Protein AF-A0A359MTE6-F1 (afdb_monomer_lite)

Secondary structure (DSSP, 8-state):
---HHHHHHHHHHHHHHHHTT-------S-HHHHTTT-SEEEEEETTEEEEEEEHHHHHTSS--HHHHHHHHHHTT--

Radius of gyration: 14.02 Å; chains: 1; bounding box: 39×30×28 Å

Foldseek 3Di:
DQDPVRLVVVVVVVVVCVVVVHDDDDDDPPCVSCVPPDAKDFADDPNDRPDIDGPVRCVVDVDDPNVVNCCRHVVPPD

Structure (mmCIF, N/CA/C/O backbone):
data_AF-A0A359MTE6-F1
#
_entry.id   AF-A0A359MTE6-F1
#
loop_
_atom_site.group_PDB
_atom_site.id
_atom_site.type_symbol
_atom_site.label_atom_id
_atom_site.label_alt_id
_atom_site.label_comp_id
_atom_site.label_asym_id
_atom_site.label_entit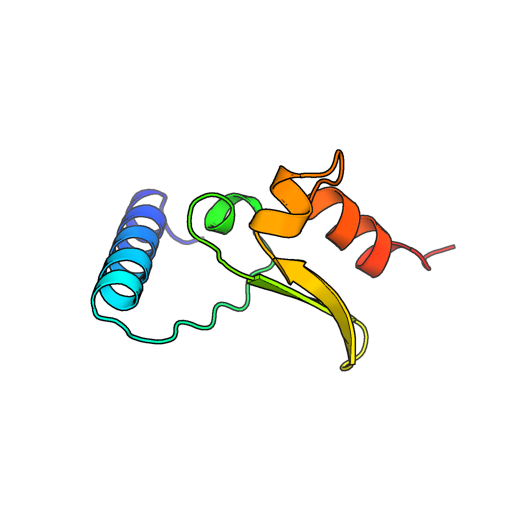y_id
_atom_site.label_seq_id
_atom_site.pdbx_PDB_ins_code
_atom_site.Cartn_x
_atom_site.Cartn_y
_atom_site.Cartn_z
_atom_site.occupancy
_atom_site.B_iso_or_equiv
_atom_site.auth_seq_id
_atom_site.auth_comp_id
_atom_site.auth_asym_id
_atom_site.auth_atom_id
_atom_site.pdbx_PDB_model_num
ATOM 1 N N . GLY A 1 1 ? -0.044 19.307 -9.560 1.00 55.03 1 GLY A N 1
ATOM 2 C CA . GLY A 1 1 ? 0.099 18.612 -8.271 1.00 55.03 1 GLY A CA 1
ATOM 3 C C . GLY A 1 1 ? -1.128 18.917 -7.456 1.00 55.03 1 GLY A C 1
ATOM 4 O O . GLY A 1 1 ? -1.602 20.042 -7.542 1.00 55.03 1 GLY A O 1
ATOM 5 N N . LEU A 1 2 ? -1.682 17.931 -6.753 1.00 62.03 2 LEU A N 1
ATOM 6 C CA . LEU A 1 2 ? -2.702 18.217 -5.745 1.00 62.03 2 LEU A CA 1
ATOM 7 C C . LEU A 1 2 ? -2.044 19.062 -4.650 1.00 62.03 2 LEU A C 1
ATOM 9 O O . LEU A 1 2 ? -0.955 18.715 -4.193 1.00 62.03 2 LEU A O 1
ATOM 13 N N . ASP A 1 3 ? -2.678 20.168 -4.266 1.00 81.88 3 ASP A N 1
ATOM 14 C CA . ASP A 1 3 ? -2.233 20.964 -3.123 1.00 81.88 3 ASP A CA 1
ATOM 15 C C . ASP A 1 3 ? -2.161 20.088 -1.857 1.00 81.88 3 ASP A C 1
ATOM 17 O O . ASP A 1 3 ? -2.976 19.169 -1.706 1.00 81.88 3 ASP A O 1
ATOM 21 N N . PRO A 1 4 ? -1.252 20.370 -0.902 1.00 75.25 4 PRO A N 1
ATOM 22 C CA . PRO A 1 4 ? -1.141 19.609 0.347 1.00 75.25 4 PRO A CA 1
ATOM 23 C C . PRO A 1 4 ? -2.477 19.468 1.094 1.00 75.25 4 PRO A C 1
ATOM 25 O O . PRO A 1 4 ? -2.757 18.435 1.704 1.00 75.25 4 PRO A O 1
ATOM 28 N N . HIS A 1 5 ? -3.334 20.489 0.997 1.00 81.00 5 HIS A N 1
ATOM 29 C CA . HIS A 1 5 ? -4.689 20.466 1.539 1.00 81.00 5 HIS A CA 1
ATOM 30 C C . HIS A 1 5 ? -5.586 19.437 0.835 1.00 81.00 5 HIS A C 1
ATOM 32 O O . HIS A 1 5 ? -6.258 18.649 1.495 1.00 81.00 5 HIS A O 1
ATOM 38 N N . ALA A 1 6 ? -5.559 19.394 -0.499 1.00 80.81 6 ALA A N 1
ATOM 39 C CA . ALA A 1 6 ? -6.366 18.470 -1.291 1.00 80.81 6 ALA A CA 1
ATOM 40 C C . ALA A 1 6 ? -5.949 17.007 -1.070 1.00 80.81 6 ALA A C 1
ATOM 42 O O . ALA A 1 6 ? -6.802 16.125 -1.004 1.00 80.81 6 ALA A O 1
ATOM 43 N N . ILE A 1 7 ? -4.648 16.740 -0.889 1.00 78.62 7 ILE A N 1
ATOM 44 C CA . ILE A 1 7 ? -4.161 15.401 -0.513 1.00 78.62 7 ILE A CA 1
ATOM 45 C C . ILE A 1 7 ? -4.713 15.001 0.858 1.00 78.62 7 ILE A C 1
ATOM 47 O O . ILE A 1 7 ? -5.166 13.871 1.027 1.00 78.62 7 ILE A O 1
ATOM 51 N N . LYS A 1 8 ? -4.710 15.919 1.833 1.00 82.19 8 LYS A N 1
ATOM 52 C CA . LYS A 1 8 ? -5.248 15.655 3.174 1.00 82.19 8 LYS A CA 1
ATOM 53 C C . LYS A 1 8 ? -6.747 15.344 3.142 1.00 82.19 8 LYS A C 1
ATOM 55 O O . LYS A 1 8 ? -7.175 14.396 3.793 1.00 82.19 8 LYS A O 1
ATOM 60 N N . GLU A 1 9 ? -7.531 16.090 2.368 1.00 86.00 9 GLU A N 1
ATOM 61 C CA . GLU A 1 9 ? -8.963 15.804 2.205 1.00 86.00 9 GLU A CA 1
ATOM 62 C C . GLU A 1 9 ? -9.211 14.467 1.510 1.00 86.00 9 GLU A C 1
ATOM 64 O O . GLU A 1 9 ? -10.035 13.681 1.974 1.00 86.00 9 GLU A O 1
ATOM 69 N N . LEU A 1 10 ? -8.449 14.160 0.456 1.00 84.50 10 LEU A N 1
ATOM 70 C CA . LEU A 1 10 ? -8.533 12.869 -0.219 1.00 84.50 10 LEU A CA 1
ATOM 71 C C . LEU A 1 10 ? -8.232 11.713 0.747 1.00 84.50 10 LEU A C 1
ATOM 73 O O . LEU A 1 10 ? -8.970 10.728 0.766 1.00 84.50 10 LEU A O 1
ATOM 77 N N . LYS A 1 11 ? -7.189 11.843 1.581 1.00 83.56 11 LYS A N 1
ATOM 78 C CA . LYS A 1 11 ? -6.859 10.859 2.625 1.00 83.56 11 LYS A CA 1
ATOM 79 C C . LYS A 1 11 ? -8.023 10.655 3.597 1.00 83.56 11 LYS A C 1
ATOM 81 O O . LYS A 1 11 ? -8.391 9.513 3.859 1.00 83.56 11 LYS A O 1
ATOM 86 N N . ASN A 1 12 ? -8.610 11.740 4.105 1.00 88.38 12 ASN A N 1
ATOM 87 C CA . ASN A 1 12 ? -9.744 11.657 5.028 1.00 88.38 12 ASN A CA 1
ATOM 88 C C . ASN A 1 12 ? -10.930 10.933 4.384 1.00 88.38 12 ASN A C 1
ATOM 90 O O . ASN A 1 12 ? -11.478 10.012 4.981 1.00 88.38 12 ASN A O 1
ATOM 94 N N . LEU A 1 13 ? -11.254 11.274 3.135 1.00 88.06 13 LEU A N 1
ATOM 95 C CA . LEU A 1 13 ? -12.351 10.653 2.399 1.00 88.06 13 LEU A CA 1
ATOM 96 C C . LEU A 1 13 ? -12.124 9.148 2.186 1.00 88.06 13 LEU A C 1
ATOM 98 O O . LEU A 1 13 ? -13.046 8.352 2.345 1.00 88.06 13 LEU A O 1
ATOM 102 N N . ILE A 1 14 ? -10.892 8.727 1.885 1.00 87.50 14 ILE A N 1
ATOM 103 C CA . ILE A 1 14 ? -10.539 7.302 1.781 1.00 87.50 14 ILE A CA 1
ATOM 104 C C . ILE A 1 14 ? -10.753 6.580 3.120 1.00 87.50 14 ILE A C 1
ATOM 106 O O . ILE A 1 14 ? -11.311 5.481 3.144 1.00 87.50 14 ILE A O 1
ATOM 110 N N . ILE A 1 15 ? -10.315 7.186 4.227 1.00 87.44 15 ILE A N 1
ATOM 111 C CA . ILE A 1 15 ? -10.448 6.609 5.571 1.00 87.44 15 ILE A CA 1
ATOM 112 C C . ILE A 1 15 ? -11.924 6.489 5.962 1.00 87.44 15 ILE A C 1
ATOM 114 O O . ILE A 1 15 ? -12.331 5.438 6.454 1.00 87.44 15 ILE A O 1
ATOM 118 N N . GLU A 1 16 ? -12.731 7.516 5.704 1.00 91.81 16 GLU A N 1
ATOM 119 C CA . GLU A 1 16 ? -14.176 7.496 5.953 1.00 91.81 16 GLU A CA 1
ATOM 120 C C . GLU A 1 16 ? -14.865 6.383 5.159 1.00 91.81 16 GLU A C 1
ATOM 122 O O . GLU A 1 16 ? -15.637 5.608 5.723 1.00 91.81 16 GLU A O 1
ATOM 127 N N . GLN A 1 17 ? -14.538 6.233 3.871 1.00 91.44 17 GLN A N 1
ATOM 128 C CA . GLN A 1 17 ? -15.108 5.168 3.042 1.00 91.44 17 GLN A CA 1
ATOM 129 C C . GLN A 1 17 ? -14.714 3.774 3.533 1.00 91.44 17 GLN A C 1
ATOM 131 O O . GLN A 1 17 ? -15.555 2.875 3.595 1.00 91.44 17 GLN A O 1
ATOM 136 N N . LYS A 1 18 ? -13.456 3.600 3.946 1.00 88.69 18 LYS A N 1
ATOM 137 C CA . LYS A 1 18 ? -12.996 2.362 4.580 1.00 88.69 18 LYS A CA 1
ATOM 138 C C . LYS A 1 18 ? -13.774 2.071 5.869 1.00 88.69 18 LYS A C 1
ATOM 140 O O . LYS A 1 18 ? -14.217 0.942 6.068 1.00 88.69 18 LYS A O 1
ATOM 145 N N . GLN A 1 19 ? -13.968 3.070 6.733 1.00 89.56 19 GLN A N 1
ATOM 146 C CA . GLN A 1 19 ? -14.731 2.931 7.983 1.00 89.56 19 GLN A CA 1
ATOM 147 C C . GLN A 1 19 ? -16.217 2.635 7.742 1.00 89.56 19 GLN A C 1
ATOM 149 O O . GLN A 1 19 ? -16.827 1.919 8.533 1.00 89.56 19 GLN A O 1
ATOM 154 N N . ALA A 1 20 ? -16.781 3.112 6.631 1.00 94.06 20 ALA A N 1
ATOM 155 C CA . ALA A 1 20 ? -18.133 2.774 6.190 1.00 94.06 20 ALA A CA 1
ATOM 156 C C . ALA A 1 20 ? -18.276 1.321 5.681 1.00 94.06 20 ALA A C 1
ATOM 158 O O . ALA A 1 20 ? -19.380 0.901 5.341 1.00 94.06 20 ALA A O 1
ATOM 159 N N . GLY A 1 21 ? -17.184 0.546 5.634 1.00 92.25 21 GLY A N 1
ATOM 160 C CA . GLY A 1 21 ? -17.170 -0.842 5.165 1.00 92.25 21 GLY A CA 1
ATOM 161 C C . GLY A 1 21 ? -17.019 -0.988 3.649 1.00 92.25 21 GLY A C 1
ATOM 162 O O . GLY A 1 21 ? -17.179 -2.092 3.127 1.00 92.25 21 GLY A O 1
ATOM 163 N N . ASN A 1 22 ? -16.703 0.097 2.934 1.00 92.31 22 ASN A N 1
ATOM 164 C CA . ASN A 1 22 ? -16.510 0.062 1.489 1.00 92.31 22 ASN A CA 1
ATOM 165 C C . ASN A 1 22 ? -15.093 -0.398 1.122 1.00 92.31 22 ASN A C 1
ATOM 167 O O . ASN A 1 22 ? -14.109 -0.064 1.785 1.00 92.31 22 ASN A O 1
ATOM 171 N N . ALA A 1 23 ? -14.978 -1.132 0.013 1.00 90.44 23 ALA A N 1
ATOM 172 C CA . ALA A 1 23 ? -13.688 -1.458 -0.584 1.00 90.44 23 ALA A CA 1
ATOM 173 C C . ALA A 1 23 ? -13.174 -0.267 -1.409 1.00 90.44 23 ALA A C 1
ATOM 175 O O . ALA A 1 23 ? -13.864 0.213 -2.308 1.00 90.44 23 ALA A O 1
ATOM 176 N N . VAL A 1 24 ? -11.950 0.186 -1.127 1.00 88.00 24 VAL A N 1
ATOM 177 C CA . VAL A 1 24 ? -11.296 1.292 -1.842 1.00 88.00 24 VAL A CA 1
ATOM 178 C C . VAL A 1 24 ? -10.066 0.761 -2.575 1.00 88.00 24 VAL A C 1
ATOM 180 O O . VAL A 1 24 ? -9.177 0.176 -1.959 1.00 88.00 24 VAL A O 1
ATOM 183 N N . LEU A 1 25 ? -10.006 0.976 -3.892 1.00 88.56 25 LEU A N 1
ATOM 184 C CA . LEU A 1 25 ? -8.847 0.648 -4.722 1.00 88.56 25 LEU A CA 1
ATOM 185 C C . LEU A 1 25 ? -8.146 1.936 -5.151 1.00 88.56 25 LEU A C 1
ATOM 187 O O . LEU A 1 25 ? -8.757 2.800 -5.777 1.00 88.56 25 LEU A O 1
ATOM 191 N N . ILE A 1 26 ? -6.856 2.043 -4.838 1.00 84.69 26 ILE A N 1
ATOM 192 C CA . ILE A 1 26 ? -6.035 3.209 -5.171 1.00 84.69 26 ILE A CA 1
ATOM 193 C C . ILE A 1 26 ? -4.859 2.737 -6.015 1.00 84.69 26 ILE A C 1
ATOM 195 O O . ILE A 1 26 ? -4.054 1.926 -5.567 1.00 84.69 26 ILE A O 1
ATOM 199 N N . SER A 1 27 ? -4.752 3.273 -7.228 1.00 83.25 27 SER A N 1
ATOM 200 C CA . SER A 1 27 ? -3.562 3.127 -8.062 1.00 83.25 27 SER A CA 1
ATOM 201 C C . SER A 1 27 ? -2.703 4.373 -7.888 1.00 83.25 27 SER A C 1
ATOM 203 O O . SER A 1 27 ? -3.044 5.439 -8.399 1.00 83.25 27 SER A O 1
ATOM 205 N N . THR A 1 28 ? -1.606 4.255 -7.147 1.00 79.50 28 THR A N 1
ATOM 206 C CA . THR A 1 28 ? -0.655 5.348 -6.923 1.00 79.50 28 THR A CA 1
ATOM 207 C C . THR A 1 28 ? 0.776 4.836 -7.014 1.00 79.50 28 THR A C 1
ATOM 209 O O . THR A 1 28 ? 1.043 3.680 -6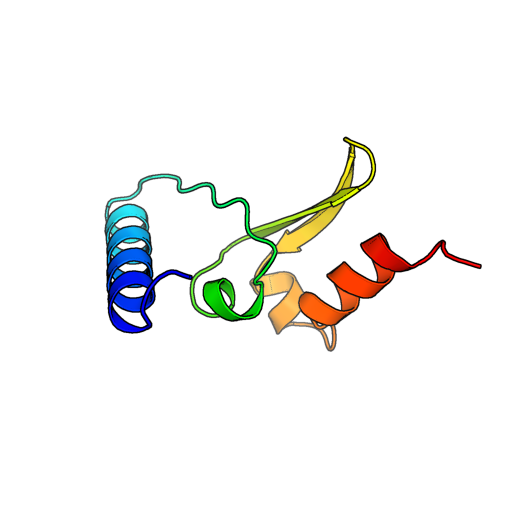.704 1.00 79.50 28 THR A O 1
ATOM 212 N N . HIS A 1 29 ? 1.688 5.714 -7.426 1.00 79.50 29 HIS A N 1
ATOM 213 C CA . HIS A 1 29 ? 3.135 5.504 -7.334 1.00 79.50 29 HIS A CA 1
ATOM 214 C C . HIS A 1 29 ? 3.731 6.171 -6.081 1.00 79.50 29 HIS A C 1
ATOM 216 O O . HIS A 1 29 ? 4.893 5.960 -5.764 1.00 79.50 29 HIS A O 1
ATOM 222 N N . MET A 1 30 ? 2.946 6.981 -5.360 1.00 71.00 30 MET A N 1
ATOM 223 C CA . MET A 1 30 ? 3.364 7.651 -4.126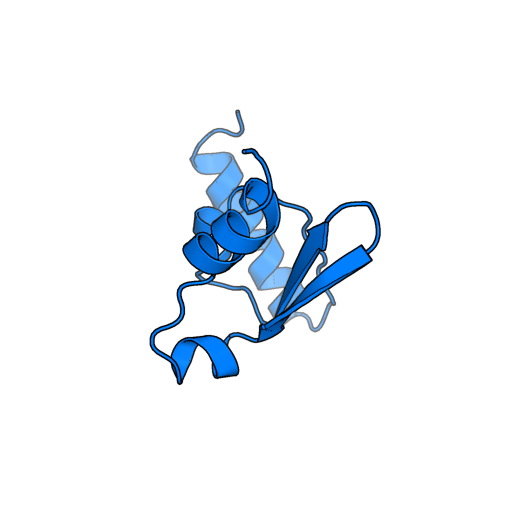 1.00 71.00 30 MET A CA 1
ATOM 224 C C . MET A 1 30 ? 3.030 6.764 -2.923 1.00 71.00 30 MET A C 1
ATOM 226 O O . MET A 1 30 ? 1.989 6.950 -2.283 1.00 71.00 30 MET A O 1
ATOM 230 N N . LEU A 1 31 ? 3.884 5.778 -2.645 1.00 74.00 31 LEU A N 1
ATOM 231 C CA . LEU A 1 31 ? 3.684 4.815 -1.554 1.00 74.00 31 LEU A CA 1
ATOM 232 C C . LEU A 1 31 ? 3.648 5.503 -0.178 1.00 74.00 31 LEU A C 1
ATOM 234 O O . LEU A 1 31 ? 2.763 5.200 0.624 1.00 74.00 31 LEU A O 1
ATOM 238 N N . ASP A 1 32 ? 4.478 6.525 0.036 1.00 72.50 32 ASP A N 1
ATOM 239 C CA . ASP A 1 32 ? 4.485 7.353 1.254 1.00 72.50 32 ASP A CA 1
ATOM 240 C C . ASP A 1 32 ? 3.121 7.951 1.595 1.00 72.50 32 ASP A C 1
ATOM 242 O O . ASP A 1 32 ? 2.719 8.049 2.754 1.00 72.50 32 ASP A O 1
ATOM 246 N N . SER A 1 33 ? 2.363 8.344 0.570 1.00 71.31 33 SER A N 1
ATOM 247 C CA . SER A 1 33 ? 1.058 8.966 0.777 1.00 71.31 33 SER A CA 1
ATOM 248 C C . SER A 1 33 ? 0.014 7.977 1.291 1.00 71.31 33 SER A C 1
ATOM 250 O O . SER A 1 33 ? -0.945 8.409 1.925 1.00 71.31 33 SER A O 1
ATOM 252 N N . VAL A 1 34 ? 0.180 6.677 1.038 1.00 75.94 34 VAL A N 1
ATOM 253 C CA . VAL A 1 34 ? -0.790 5.632 1.410 1.00 75.94 34 VAL A CA 1
ATOM 254 C C . VAL A 1 34 ? -0.318 4.741 2.560 1.00 75.94 34 VAL A C 1
ATOM 256 O O . VAL A 1 34 ? -1.136 4.008 3.120 1.00 75.94 34 VAL A O 1
ATOM 259 N N . ALA A 1 35 ? 0.955 4.844 2.956 1.00 73.06 35 ALA A N 1
ATOM 260 C CA . ALA A 1 35 ? 1.607 4.026 3.982 1.00 73.06 35 ALA A CA 1
ATOM 261 C C . ALA A 1 35 ? 0.866 3.991 5.337 1.00 73.06 35 ALA A C 1
ATOM 263 O O . ALA A 1 35 ? 0.927 2.997 6.060 1.00 73.06 35 ALA A O 1
ATOM 264 N N . GLU A 1 36 ? 0.103 5.034 5.665 1.00 76.44 36 GLU A N 1
ATOM 265 C CA . GLU A 1 36 ? -0.594 5.156 6.951 1.00 76.44 36 GLU A CA 1
ATOM 266 C C . GLU A 1 36 ? -1.902 4.343 7.032 1.00 76.44 36 GLU A C 1
ATOM 268 O O . GLU A 1 36 ? -2.275 3.888 8.120 1.00 76.44 36 GLU A O 1
ATOM 273 N N . PHE A 1 37 ? -2.606 4.128 5.912 1.00 78.38 37 PHE A N 1
ATOM 274 C CA . PHE A 1 37 ? -3.993 3.623 5.916 1.00 78.38 37 PHE A CA 1
ATOM 275 C C . PHE A 1 37 ? -4.263 2.411 5.010 1.00 78.38 37 PHE A C 1
ATOM 277 O O . PHE A 1 37 ? -5.391 1.909 4.995 1.00 78.38 37 PHE A O 1
ATOM 284 N N . TRP A 1 38 ? -3.257 1.905 4.297 1.00 84.69 38 TRP A N 1
ATOM 285 C CA . TRP A 1 38 ? -3.386 0.700 3.475 1.00 84.69 38 TRP A CA 1
ATOM 286 C C . TRP A 1 38 ? -3.518 -0.588 4.309 1.00 84.69 38 TRP A C 1
ATOM 288 O O . TRP A 1 38 ? -3.019 -0.681 5.433 1.00 84.69 38 TRP A O 1
ATOM 298 N N . ASP A 1 39 ? -4.188 -1.590 3.733 1.00 86.88 39 ASP A N 1
ATOM 299 C CA . ASP A 1 39 ? -4.320 -2.943 4.301 1.00 86.88 39 ASP A CA 1
ATOM 300 C C . ASP A 1 39 ? -3.526 -3.977 3.494 1.00 86.88 39 ASP A C 1
ATOM 302 O O . ASP A 1 39 ? -2.858 -4.849 4.052 1.00 86.88 39 ASP A O 1
ATOM 306 N N . SER A 1 40 ? -3.586 -3.868 2.164 1.00 89.75 40 SER A N 1
ATOM 307 C CA . SER A 1 40 ? -2.813 -4.691 1.235 1.00 89.75 40 SER A CA 1
ATOM 308 C C . SER A 1 40 ? -2.341 -3.880 0.032 1.00 89.75 40 SER A C 1
ATOM 310 O O . SER A 1 40 ? -3.018 -2.945 -0.394 1.00 89.75 40 SER A O 1
ATOM 312 N N . ALA A 1 41 ? -1.177 -4.242 -0.493 1.00 89.12 41 ALA A N 1
ATOM 313 C CA . ALA A 1 41 ? -0.539 -3.641 -1.648 1.00 89.12 41 ALA A CA 1
ATOM 314 C C . ALA A 1 41 ? -0.244 -4.733 -2.681 1.00 89.12 41 ALA A C 1
ATOM 316 O O . ALA A 1 41 ? 0.219 -5.826 -2.342 1.00 89.12 41 ALA A O 1
ATOM 317 N N . ASN A 1 42 ? -0.525 -4.432 -3.947 1.00 89.50 42 ASN A N 1
ATOM 318 C CA . ASN A 1 42 ? -0.201 -5.294 -5.077 1.00 89.50 42 ASN A CA 1
ATOM 319 C C . ASN A 1 42 ? 0.739 -4.514 -5.992 1.00 89.50 42 ASN A C 1
ATOM 321 O O . ASN A 1 42 ? 0.368 -3.463 -6.511 1.00 89.50 42 ASN A O 1
ATOM 325 N N . ILE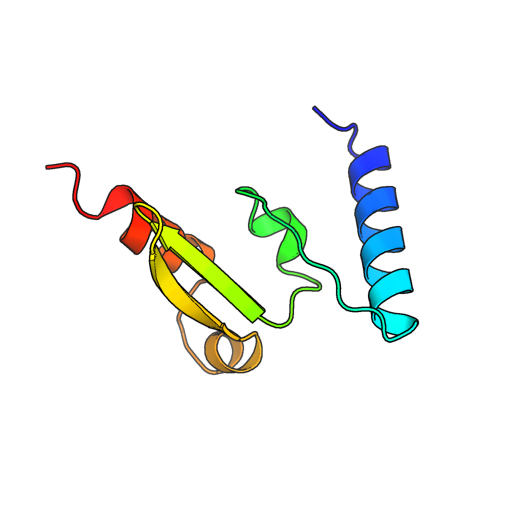 A 1 43 ? 1.950 -5.025 -6.168 1.00 88.25 43 ILE A N 1
ATOM 326 C CA . ILE A 1 43 ? 2.963 -4.436 -7.035 1.00 88.25 43 ILE A CA 1
ATOM 327 C C . ILE A 1 43 ? 2.792 -5.073 -8.406 1.00 88.25 43 ILE A C 1
ATOM 329 O O . ILE A 1 43 ? 2.880 -6.296 -8.549 1.00 88.25 43 ILE A O 1
ATOM 333 N N . MET A 1 44 ? 2.507 -4.242 -9.403 1.00 87.19 44 MET A N 1
ATOM 334 C CA . MET A 1 44 ? 2.306 -4.676 -10.780 1.00 87.19 44 MET A CA 1
ATOM 335 C C . MET A 1 44 ? 3.508 -4.309 -11.644 1.00 87.19 44 MET A C 1
ATOM 337 O O . MET A 1 44 ? 3.990 -3.182 -11.586 1.00 87.19 44 MET A O 1
ATOM 341 N N . MET A 1 45 ? 3.937 -5.252 -12.478 1.00 85.81 45 MET A N 1
ATOM 342 C CA . MET A 1 45 ? 4.998 -5.082 -13.468 1.00 85.81 45 MET A CA 1
ATOM 343 C C . MET A 1 45 ? 4.576 -5.799 -14.753 1.00 85.81 45 MET A C 1
ATOM 345 O O . MET A 1 45 ? 4.071 -6.920 -14.698 1.00 85.81 45 MET A O 1
ATOM 349 N N . GLU A 1 46 ? 4.703 -5.128 -15.900 1.00 87.12 46 GLU A N 1
ATOM 350 C CA . GLU A 1 46 ? 4.376 -5.689 -17.226 1.00 87.12 46 GLU A CA 1
ATOM 351 C C . GLU A 1 46 ? 2.988 -6.365 -17.322 1.00 87.12 46 GLU A C 1
ATOM 353 O O . GLU A 1 46 ? 2.803 -7.408 -17.948 1.00 87.12 46 GLU A O 1
ATOM 358 N N . GLY A 1 47 ? 1.979 -5.782 -16.667 1.00 87.81 47 GLY A N 1
ATOM 359 C CA . GLY A 1 47 ? 0.607 -6.307 -16.682 1.00 87.81 47 GLY A CA 1
ATOM 360 C C . GLY A 1 47 ? 0.374 -7.536 -15.797 1.00 87.81 47 GLY A C 1
ATOM 361 O O . GLY A 1 47 ? -0.707 -8.123 -15.850 1.00 87.81 47 GLY A O 1
ATOM 362 N N . LYS A 1 48 ? 1.344 -7.921 -14.961 1.00 89.44 48 LYS A N 1
ATOM 363 C CA . LYS A 1 48 ? 1.222 -9.011 -13.984 1.00 89.44 48 LYS A CA 1
ATOM 364 C C . LYS A 1 48 ? 1.431 -8.491 -12.567 1.00 89.44 48 LYS A C 1
ATOM 366 O O . LYS A 1 48 ? 2.146 -7.517 -12.351 1.00 89.44 48 LYS A O 1
ATOM 371 N N . ILE A 1 49 ? 0.815 -9.152 -11.589 1.00 90.19 49 ILE A N 1
ATOM 372 C CA . ILE A 1 49 ? 1.105 -8.899 -10.173 1.00 90.19 49 ILE A CA 1
ATOM 373 C C . ILE A 1 49 ? 2.429 -9.592 -9.858 1.00 90.19 49 ILE A C 1
ATOM 375 O O . ILE A 1 49 ? 2.492 -10.819 -9.825 1.00 90.19 49 ILE A O 1
ATOM 379 N N . ALA A 1 50 ? 3.478 -8.801 -9.664 1.00 89.44 50 ALA A N 1
ATOM 380 C CA . ALA A 1 50 ? 4.816 -9.280 -9.345 1.00 89.44 50 ALA A CA 1
ATOM 381 C C . ALA A 1 50 ? 4.967 -9.581 -7.848 1.00 89.44 50 ALA A C 1
ATOM 383 O O . ALA A 1 50 ? 5.638 -10.539 -7.474 1.00 89.44 50 ALA A O 1
ATOM 384 N N . ALA A 1 51 ? 4.293 -8.811 -6.989 1.00 87.88 51 ALA A N 1
ATOM 385 C CA . ALA A 1 51 ? 4.227 -9.101 -5.563 1.00 87.88 51 ALA A CA 1
ATOM 386 C C . ALA A 1 51 ? 2.908 -8.652 -4.942 1.00 87.88 51 ALA A C 1
ATOM 388 O O . ALA A 1 51 ? 2.262 -7.703 -5.388 1.00 87.88 51 ALA A O 1
ATOM 389 N N . ARG A 1 52 ? 2.542 -9.332 -3.859 1.00 90.12 52 ARG A N 1
ATOM 390 C CA . ARG 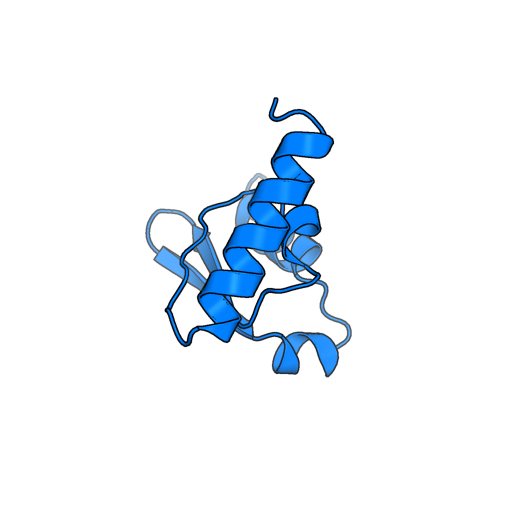A 1 52 ? 1.448 -8.956 -2.973 1.00 90.12 52 ARG A CA 1
ATOM 391 C C . ARG A 1 52 ? 1.979 -8.916 -1.548 1.00 90.12 52 ARG A C 1
ATOM 393 O O . ARG A 1 52 ? 2.703 -9.825 -1.139 1.00 90.12 52 ARG A O 1
ATOM 400 N N . ARG A 1 53 ? 1.630 -7.862 -0.820 1.00 89.69 53 ARG A N 1
ATOM 401 C CA . ARG A 1 53 ? 1.963 -7.690 0.594 1.00 89.69 53 ARG A CA 1
ATOM 402 C C . ARG A 1 53 ? 0.758 -7.181 1.355 1.00 89.69 53 ARG A C 1
ATOM 404 O O . ARG A 1 53 ? -0.053 -6.422 0.825 1.00 89.69 53 ARG A O 1
ATOM 411 N N . THR A 1 54 ? 0.647 -7.588 2.601 1.00 90.00 54 THR A N 1
ATOM 412 C CA . THR A 1 54 ? -0.290 -7.044 3.577 1.00 90.00 54 THR A CA 1
ATOM 413 C C . THR A 1 54 ? 0.468 -6.231 4.610 1.00 90.00 54 THR A C 1
ATOM 415 O O . THR A 1 54 ? 1.660 -6.444 4.847 1.00 90.00 54 THR A O 1
ATOM 418 N N . ARG A 1 55 ? -0.228 -5.298 5.257 1.00 86.50 55 ARG A N 1
ATOM 419 C CA . ARG A 1 55 ? 0.378 -4.477 6.307 1.00 86.50 55 ARG A CA 1
ATOM 420 C C . ARG A 1 55 ? 0.931 -5.328 7.451 1.00 86.50 55 ARG A C 1
ATOM 422 O O . ARG A 1 55 ? 1.972 -4.994 8.001 1.00 86.50 55 ARG A O 1
ATOM 429 N N . SER A 1 56 ? 0.260 -6.430 7.782 1.00 86.56 56 SER A N 1
ATOM 430 C CA . SER A 1 56 ? 0.693 -7.365 8.824 1.00 86.56 56 SER A CA 1
ATOM 431 C C . SER A 1 56 ? 1.964 -8.130 8.458 1.00 86.56 56 SER A C 1
ATOM 433 O O . SER A 1 56 ? 2.796 -8.341 9.332 1.00 86.56 56 SER A O 1
ATOM 435 N N . GLU A 1 57 ? 2.133 -8.522 7.191 1.00 86.00 57 GLU A N 1
ATOM 436 C CA . GLU A 1 57 ? 3.360 -9.185 6.720 1.00 86.00 57 GLU A CA 1
ATOM 437 C C . GLU A 1 57 ? 4.558 -8.238 6.788 1.00 86.00 57 GLU A C 1
ATOM 439 O O . GLU A 1 57 ? 5.603 -8.622 7.299 1.00 86.00 57 GLU A O 1
ATOM 444 N N . ILE A 1 58 ? 4.379 -6.985 6.351 1.00 84.31 58 ILE A N 1
ATOM 445 C CA . ILE A 1 58 ? 5.446 -5.979 6.383 1.00 84.31 58 ILE A CA 1
ATOM 446 C C . ILE A 1 58 ? 5.799 -5.596 7.820 1.00 84.31 58 ILE A C 1
ATOM 448 O O . ILE A 1 58 ? 6.969 -5.612 8.178 1.00 84.31 58 ILE A O 1
ATOM 452 N N . ALA A 1 59 ? 4.804 -5.328 8.672 1.00 81.44 59 ALA A N 1
ATOM 453 C CA . ALA A 1 59 ? 5.036 -4.933 10.064 1.00 81.44 59 ALA A CA 1
ATOM 454 C C . ALA A 1 59 ? 5.718 -6.020 10.920 1.00 81.44 59 ALA A C 1
ATOM 456 O O . ALA A 1 59 ? 6.262 -5.706 11.976 1.00 81.44 59 ALA A O 1
ATOM 457 N N . GLY A 1 60 ? 5.660 -7.286 10.496 1.00 78.50 60 GLY A N 1
ATOM 458 C CA . GLY A 1 60 ? 6.350 -8.410 11.135 1.00 78.50 60 GLY A CA 1
ATOM 459 C C . GLY A 1 60 ? 7.718 -8.739 10.529 1.00 78.50 60 GLY A C 1
ATOM 460 O O . GLY A 1 60 ? 8.320 -9.737 10.919 1.00 78.50 60 GLY A O 1
ATOM 461 N N . SER A 1 61 ? 8.190 -7.941 9.573 1.00 78.19 61 SER A N 1
ATOM 462 C CA . SER A 1 61 ? 9.435 -8.144 8.830 1.00 78.19 61 SER A CA 1
ATOM 463 C C . SER A 1 61 ? 10.300 -6.879 8.861 1.00 78.19 61 SER A C 1
ATOM 465 O O . SER A 1 61 ? 9.801 -5.803 9.171 1.00 78.19 61 SER A O 1
ATOM 467 N N . ASP A 1 62 ? 11.571 -6.994 8.479 1.00 75.94 62 ASP A N 1
ATOM 468 C CA . ASP A 1 62 ? 12.427 -5.837 8.165 1.00 75.94 62 ASP A CA 1
ATOM 469 C C . ASP A 1 62 ? 12.230 -5.345 6.708 1.00 75.94 62 ASP A C 1
ATOM 471 O O . ASP A 1 62 ? 13.037 -4.570 6.200 1.00 75.94 62 ASP A O 1
ATOM 475 N N . GLU A 1 63 ? 11.189 -5.799 5.992 1.00 76.88 63 GLU A N 1
ATOM 476 C CA . GLU A 1 63 ? 10.916 -5.341 4.622 1.00 76.88 63 GLU A CA 1
ATOM 477 C C . GLU A 1 63 ? 10.310 -3.927 4.617 1.00 76.88 63 GLU A C 1
ATOM 479 O O . GLU A 1 63 ? 9.396 -3.618 5.382 1.00 76.88 63 GLU A O 1
ATOM 484 N N . ASN A 1 64 ? 10.746 -3.079 3.682 1.00 82.12 64 ASN A N 1
ATOM 485 C CA . ASN A 1 64 ? 10.090 -1.813 3.359 1.00 82.12 64 ASN A CA 1
ATOM 486 C C . ASN A 1 64 ? 9.330 -1.949 2.026 1.00 82.12 64 ASN A C 1
ATOM 488 O O . ASN A 1 64 ? 9.885 -2.401 1.025 1.00 82.12 64 ASN A O 1
ATOM 492 N N . LEU A 1 65 ? 8.050 -1.550 1.997 1.00 82.38 65 LEU A N 1
ATOM 493 C CA . LEU A 1 65 ? 7.209 -1.619 0.795 1.00 82.38 65 LEU A CA 1
ATOM 494 C C . LEU A 1 65 ? 7.782 -0.801 -0.371 1.00 82.38 65 LEU A C 1
ATOM 496 O O . LEU A 1 65 ? 7.651 -1.212 -1.523 1.00 82.38 65 LEU A O 1
ATOM 500 N N . GLU A 1 66 ? 8.384 0.348 -0.075 1.00 81.88 66 GLU A N 1
ATOM 501 C CA . GLU A 1 66 ? 8.995 1.226 -1.069 1.00 81.88 66 GLU A CA 1
ATOM 502 C C . GLU A 1 66 ? 10.234 0.573 -1.687 1.00 81.88 66 GLU A C 1
ATOM 504 O O . GLU A 1 66 ? 10.335 0.467 -2.908 1.00 81.88 66 GLU A O 1
ATOM 509 N N . GLU A 1 67 ? 11.128 0.035 -0.858 1.00 83.75 67 GLU A N 1
ATOM 510 C CA . GLU A 1 67 ? 12.302 -0.708 -1.328 1.00 83.75 67 GLU A CA 1
ATOM 511 C C . GLU A 1 67 ? 11.899 -1.936 -2.149 1.00 83.75 67 GLU A C 1
ATOM 513 O O . GLU A 1 67 ? 12.465 -2.177 -3.214 1.00 83.75 67 GLU A O 1
ATOM 518 N N . LEU A 1 68 ? 10.879 -2.682 -1.707 1.00 84.75 68 LEU A N 1
ATOM 519 C CA . LEU A 1 68 ? 10.333 -3.820 -2.448 1.00 84.75 68 LEU A CA 1
ATOM 520 C C . LEU A 1 68 ? 9.767 -3.389 -3.808 1.00 84.75 68 LEU A C 1
ATOM 522 O O . LEU A 1 68 ? 9.974 -4.069 -4.814 1.00 84.75 68 LEU A O 1
ATOM 526 N N . PHE A 1 69 ? 9.057 -2.262 -3.852 1.00 84.88 69 PHE A N 1
ATOM 527 C CA . PHE A 1 69 ? 8.538 -1.697 -5.092 1.00 84.88 69 PHE A CA 1
ATOM 528 C C . PHE A 1 69 ? 9.664 -1.343 -6.064 1.00 84.88 69 PHE A C 1
ATOM 530 O O . PHE A 1 69 ? 9.604 -1.760 -7.223 1.00 84.88 69 PHE A O 1
ATOM 537 N N . PHE A 1 70 ? 10.702 -0.641 -5.608 1.00 84.44 70 PHE A N 1
ATOM 538 C CA . PHE A 1 70 ? 11.848 -0.297 -6.453 1.00 84.44 70 PHE A CA 1
ATOM 539 C C . PHE A 1 70 ? 12.633 -1.535 -6.886 1.00 84.44 70 PHE A C 1
ATOM 541 O O . PHE A 1 70 ? 12.938 -1.677 -8.067 1.00 84.44 70 PHE A O 1
ATOM 548 N N . ALA A 1 71 ? 12.869 -2.492 -5.988 1.00 86.00 71 ALA A N 1
ATOM 549 C CA . ALA A 1 71 ? 13.541 -3.744 -6.324 1.00 86.00 71 ALA A CA 1
ATOM 550 C C . ALA A 1 71 ? 12.812 -4.517 -7.439 1.00 86.00 71 ALA A C 1
ATOM 552 O O . ALA A 1 71 ? 13.455 -5.083 -8.319 1.00 86.00 71 ALA A O 1
ATOM 553 N N . ILE A 1 72 ? 11.476 -4.514 -7.437 1.00 84.25 72 ILE A N 1
ATOM 554 C CA . ILE A 1 72 ? 10.661 -5.211 -8.442 1.00 84.25 72 ILE A CA 1
ATOM 555 C C . ILE A 1 72 ? 10.538 -4.419 -9.750 1.00 84.25 72 ILE A C 1
ATOM 557 O O . ILE A 1 72 ? 10.529 -5.008 -10.828 1.00 84.25 72 ILE A O 1
ATOM 561 N N . THR A 1 73 ? 10.400 -3.095 -9.674 1.00 81.75 73 THR A N 1
ATOM 562 C CA . THR A 1 73 ? 10.130 -2.251 -10.853 1.00 81.75 73 THR A CA 1
ATOM 563 C C . THR A 1 73 ? 11.394 -1.756 -11.557 1.00 81.75 73 THR A C 1
ATOM 565 O O . THR A 1 73 ? 11.352 -1.480 -12.758 1.00 81.75 73 THR A O 1
ATOM 568 N N . GLU A 1 74 ? 12.525 -1.677 -10.853 1.00 82.12 74 GLU A N 1
ATOM 569 C CA . GLU A 1 74 ? 13.825 -1.258 -11.396 1.00 82.12 74 GLU A CA 1
ATOM 570 C C . GLU A 1 74 ? 14.814 -2.421 -11.581 1.00 82.12 74 GLU A C 1
ATOM 572 O O . GLU A 1 74 ? 15.832 -2.249 -12.254 1.00 82.12 74 GLU A O 1
ATOM 577 N N . GLY A 1 75 ? 14.497 -3.606 -11.046 1.00 63.34 75 GLY A N 1
ATOM 578 C CA . GLY A 1 75 ? 15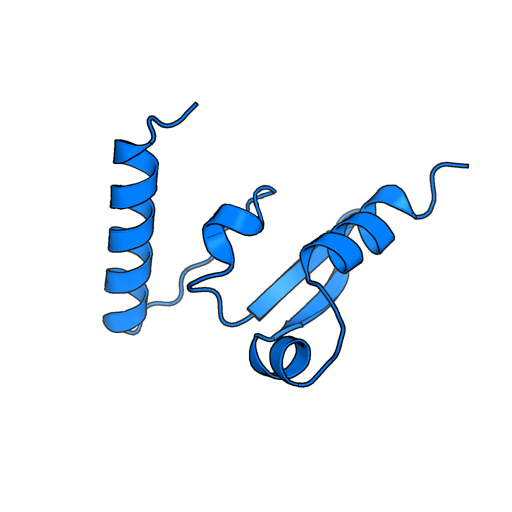.388 -4.766 -10.911 1.00 63.34 75 GLY A CA 1
ATOM 579 C C . GLY A 1 75 ? 15.985 -5.378 -12.184 1.00 63.34 75 GLY A C 1
ATOM 580 O O . GLY A 1 75 ? 16.843 -6.244 -12.058 1.00 63.34 75 GLY A O 1
ATOM 581 N N . ASP A 1 76 ? 15.614 -4.915 -13.380 1.00 51.47 76 ASP A N 1
ATOM 582 C CA . ASP A 1 76 ? 16.116 -5.448 -14.659 1.00 51.47 76 ASP A CA 1
ATOM 583 C C . ASP A 1 76 ? 16.693 -4.388 -15.619 1.00 51.47 76 ASP A C 1
ATOM 585 O O . ASP A 1 76 ? 16.987 -4.687 -16.777 1.00 51.47 76 ASP A O 1
ATOM 589 N N . ARG A 1 77 ? 16.932 -3.143 -15.177 1.00 45.66 77 ARG A N 1
ATOM 590 C CA . ARG A 1 77 ? 17.711 -2.189 -15.995 1.00 45.66 77 ARG A CA 1
ATOM 591 C C . ARG A 1 77 ? 19.212 -2.368 -15.757 1.00 45.66 77 ARG A C 1
ATOM 593 O O . ARG A 1 77 ? 19.827 -1.587 -15.031 1.00 45.66 77 ARG A O 1
ATOM 600 N N . LYS A 1 78 ? 19.807 -3.376 -16.392 1.00 39.41 78 LYS A N 1
ATOM 601 C CA . LYS A 1 78 ? 21.248 -3.414 -16.688 1.00 39.41 78 LYS A CA 1
ATOM 602 C C . LYS A 1 78 ? 21.492 -3.584 -18.177 1.00 39.41 78 LYS A C 1
ATOM 604 O O . LYS A 1 78 ? 20.780 -4.399 -18.796 1.00 39.41 78 LYS A O 1
#

pLDDT: mean 81.85, std 10.17, range [39.41, 94.06]

Sequence (78 aa):
GLDPHAIKELKNLIIEQKQAGNAVLISTHMLDSVAEFWDSANIMMEGKIAARRTRSEIAGSDENLEELFFAITEGDRK